Protein AF-A0A5K1AB20-F1 (afdb_monomer_lite)

Sequence (58 aa):
WHSAGTFDVKTKTGGPFGTIKNPVELGHAANAGLDIAVRLLEPIREQFPILSYADFVQ

InterPro domains:
  IPR002207 Class I peroxidase [PR00459] (11-21)
  IPR002207 Class I peroxidase [PR00459] (25-49)
  IPR002207 Class I peroxidase [PR00459] (50-58)
  IPR010255 Haem peroxidase superfamily [SSF48113] (1-58)
  IPR044831 Heme-binding peroxidase Ccp1-like [PTHR31356] (1-58)

Secondary structure (DSSP, 8-state):
-TTTTT-BTTTTB-SSSSGGGSHHHHTSGGGTTHHHHHHHHHHHHTT-TTS-HHHHT-

Foldseek 3Di:
DLQAVQADPVVRDGGLQLCCCPVVNCPPPVNPPVPVVCVVCVVVVVVPVVDGSSRSPD

Structure (mmCIF, N/CA/C/O backbone):
data_AF-A0A5K1AB20-F1
#
_entry.id   AF-A0A5K1AB20-F1
#
loop_
_atom_site.group_PDB
_atom_site.id
_atom_site.type_symbol
_atom_site.label_atom_id
_atom_site.label_alt_id
_atom_site.label_comp_id
_atom_site.label_asym_id
_atom_site.label_entity_id
_atom_site.label_seq_id
_atom_site.pdbx_PDB_ins_code
_atom_site.Cartn_x
_atom_site.Cartn_y
_atom_site.Cartn_z
_atom_site.occupancy
_atom_site.B_iso_or_equiv
_atom_site.auth_seq_id
_atom_site.auth_comp_id
_atom_site.auth_asym_id
_atom_site.auth_atom_id
_atom_site.pdbx_PDB_model_num
ATOM 1 N N . TRP A 1 1 ? 2.452 -7.705 0.274 1.00 95.31 1 TRP A N 1
ATOM 2 C CA . TRP A 1 1 ? 3.326 -7.871 -0.917 1.00 95.31 1 TRP A CA 1
ATOM 3 C C . TRP A 1 1 ? 3.096 -6.792 -1.973 1.00 95.31 1 TRP A C 1
ATOM 5 O O . TRP A 1 1 ? 3.967 -5.950 -2.121 1.00 95.31 1 TRP A O 1
ATOM 15 N N . HIS A 1 2 ? 1.947 -6.759 -2.666 1.00 97.06 2 HIS A N 1
ATOM 16 C CA . HIS A 1 2 ? 1.702 -5.849 -3.805 1.00 97.06 2 HIS A CA 1
ATOM 17 C C . HIS A 1 2 ? 1.929 -4.361 -3.492 1.00 97.06 2 HIS A C 1
ATOM 19 O O . HIS A 1 2 ? 2.586 -3.679 -4.266 1.00 97.06 2 HIS A O 1
ATOM 25 N N . SER A 1 3 ? 1.494 -3.901 -2.313 1.00 95.88 3 SER A N 1
ATOM 26 C CA . SER A 1 3 ? 1.752 -2.537 -1.818 1.00 95.88 3 SER A CA 1
ATOM 27 C C . SER A 1 3 ? 3.254 -2.209 -1.701 1.00 95.88 3 SER A C 1
ATOM 29 O O . SER A 1 3 ? 3.684 -1.119 -2.050 1.00 95.88 3 SER A O 1
ATOM 31 N N . ALA A 1 4 ? 4.085 -3.157 -1.253 1.00 97.75 4 ALA A N 1
ATOM 32 C CA . ALA A 1 4 ? 5.525 -2.939 -1.070 1.00 97.75 4 ALA A CA 1
ATOM 33 C C . ALA A 1 4 ? 6.347 -3.171 -2.349 1.00 97.75 4 ALA A C 1
ATOM 35 O O . ALA A 1 4 ? 7.396 -2.557 -2.533 1.00 97.75 4 ALA A O 1
ATOM 36 N N . GLY A 1 5 ? 5.879 -4.062 -3.228 1.00 97.62 5 GLY A N 1
ATOM 37 C CA . GLY A 1 5 ? 6.624 -4.548 -4.393 1.00 97.62 5 GLY A CA 1
ATOM 38 C C . GLY A 1 5 ? 6.869 -3.512 -5.492 1.00 97.62 5 GLY A C 1
ATOM 39 O O . GLY A 1 5 ? 7.594 -3.803 -6.436 1.00 97.62 5 GLY A O 1
ATOM 40 N N . THR A 1 6 ? 6.289 -2.316 -5.382 1.00 97.88 6 THR A N 1
ATOM 41 C CA . THR A 1 6 ? 6.508 -1.204 -6.317 1.00 97.88 6 THR A CA 1
ATOM 42 C C . THR A 1 6 ? 7.761 -0.382 -5.997 1.00 97.88 6 THR A C 1
ATOM 44 O O . THR A 1 6 ? 8.088 0.519 -6.764 1.00 97.88 6 THR A O 1
ATOM 47 N N . PHE A 1 7 ? 8.459 -0.657 -4.886 1.00 98.44 7 PHE A N 1
ATOM 48 C CA . PHE A 1 7 ? 9.630 0.120 -4.476 1.00 98.44 7 PHE A CA 1
ATOM 49 C C . PHE A 1 7 ? 10.824 -0.073 -5.422 1.00 98.44 7 PHE A C 1
ATOM 51 O O . PHE A 1 7 ? 11.327 -1.186 -5.584 1.00 98.44 7 PHE A O 1
ATOM 58 N N . ASP A 1 8 ? 11.337 1.028 -5.971 1.00 98.50 8 ASP A N 1
ATOM 59 C CA . ASP A 1 8 ? 12.605 1.065 -6.700 1.00 98.50 8 ASP A CA 1
ATOM 60 C C . ASP A 1 8 ? 13.697 1.764 -5.878 1.00 98.50 8 ASP A C 1
ATOM 62 O O . ASP A 1 8 ? 13.603 2.949 -5.555 1.00 98.50 8 ASP A O 1
ATOM 66 N N . VAL A 1 9 ? 14.788 1.047 -5.592 1.00 98.50 9 VAL A N 1
ATOM 67 C CA . VAL A 1 9 ? 15.893 1.538 -4.749 1.00 98.50 9 VAL A CA 1
ATOM 68 C C . VAL A 1 9 ? 16.664 2.702 -5.376 1.00 98.50 9 VAL A C 1
ATOM 70 O O . VAL A 1 9 ? 17.197 3.546 -4.652 1.00 98.50 9 VAL A O 1
ATOM 73 N N . LYS A 1 10 ? 16.738 2.768 -6.711 1.00 98.56 10 LYS A N 1
ATOM 74 C CA . LYS A 1 10 ? 17.527 3.792 -7.412 1.00 98.56 10 LYS A CA 1
ATOM 75 C C . LYS A 1 10 ? 16.831 5.144 -7.382 1.00 98.56 10 LYS A C 1
ATOM 77 O O . LYS A 1 10 ? 17.457 6.147 -7.052 1.00 98.56 10 LYS A O 1
ATOM 82 N N . THR A 1 11 ? 15.547 5.164 -7.722 1.00 98.56 11 THR A N 1
ATOM 83 C CA . THR A 1 11 ? 14.739 6.388 -7.755 1.00 98.56 11 THR A CA 1
ATOM 84 C C . THR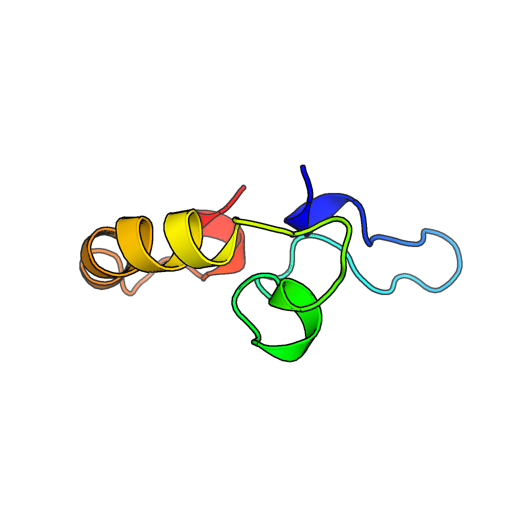 A 1 11 ? 14.089 6.703 -6.411 1.00 98.56 11 THR A C 1
ATOM 86 O O . THR A 1 11 ? 13.654 7.834 -6.211 1.00 98.56 11 THR A O 1
ATOM 89 N N . LYS A 1 12 ? 14.057 5.740 -5.477 1.00 98.25 12 LYS A N 1
ATOM 90 C CA . LYS A 1 12 ? 13.350 5.827 -4.188 1.00 98.25 12 LYS A CA 1
ATOM 91 C C . LYS A 1 12 ? 11.859 6.137 -4.373 1.00 98.25 12 LYS A C 1
ATOM 93 O O . LYS A 1 12 ? 11.285 6.911 -3.611 1.00 98.25 12 LYS A O 1
ATOM 98 N N . THR A 1 13 ? 11.251 5.555 -5.406 1.00 98.38 13 THR A N 1
ATOM 99 C CA . THR A 1 13 ? 9.827 5.718 -5.734 1.00 98.38 13 THR A CA 1
ATOM 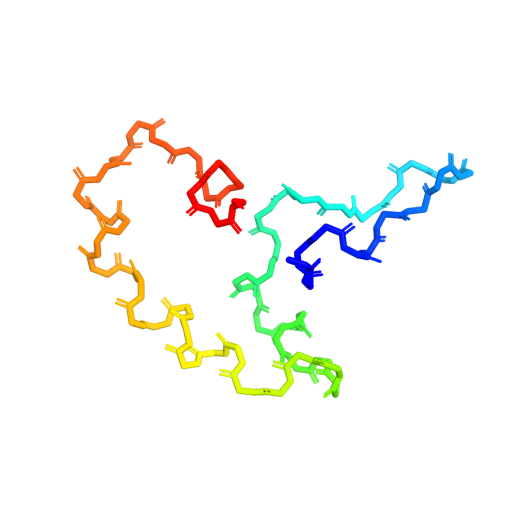100 C C . THR A 1 13 ? 9.056 4.417 -5.528 1.00 98.38 13 THR A C 1
ATOM 102 O O . THR A 1 13 ? 9.657 3.355 -5.364 1.00 98.38 13 THR A O 1
ATOM 105 N N . GLY A 1 14 ? 7.722 4.508 -5.504 1.00 97.69 14 GLY A N 1
ATOM 106 C CA . GLY A 1 14 ? 6.845 3.390 -5.150 1.00 97.69 14 GLY A CA 1
ATOM 107 C C . GLY A 1 14 ? 7.016 2.965 -3.691 1.00 97.69 14 GLY A C 1
ATOM 108 O O . GLY A 1 14 ? 7.498 3.741 -2.870 1.00 97.69 14 GLY A O 1
ATOM 109 N N . GLY A 1 15 ? 6.639 1.732 -3.370 1.00 98.00 15 GLY A N 1
ATOM 110 C CA . GLY A 1 15 ? 6.742 1.155 -2.035 1.00 98.00 15 GLY A CA 1
ATOM 111 C C . GLY A 1 15 ? 5.474 1.301 -1.190 1.00 98.00 15 GLY A C 1
ATOM 112 O O . GLY A 1 15 ? 4.451 1.801 -1.660 1.00 98.00 15 GLY A O 1
ATOM 113 N N . PRO A 1 16 ? 5.534 0.845 0.073 1.00 97.94 16 PRO A N 1
ATOM 114 C CA . PRO A 1 16 ? 4.364 0.558 0.898 1.00 97.94 16 PRO A CA 1
ATOM 115 C C . PRO A 1 16 ? 3.737 1.809 1.528 1.00 97.94 16 PRO A C 1
ATOM 117 O O . PRO A 1 16 ? 3.535 1.873 2.733 1.00 97.94 16 PRO A O 1
ATOM 120 N N . PHE A 1 17 ? 3.406 2.815 0.722 1.00 97.88 17 PHE A N 1
ATOM 121 C CA . PHE A 1 17 ? 2.933 4.125 1.185 1.00 97.88 17 PHE A CA 1
ATOM 122 C C . PHE A 1 17 ? 1.417 4.312 1.014 1.00 97.88 17 PHE A C 1
ATOM 124 O O . PHE A 1 17 ? 0.913 5.426 0.885 1.00 97.88 17 PHE A O 1
ATOM 131 N N . GLY A 1 18 ? 0.665 3.206 1.019 1.00 97.06 18 GLY A N 1
ATOM 132 C CA . GLY A 1 18 ? -0.802 3.212 1.032 1.00 97.06 18 GLY A CA 1
ATOM 133 C C . GLY A 1 18 ? -1.460 3.647 -0.284 1.00 97.06 18 GLY A C 1
ATOM 134 O O . GLY A 1 18 ? -2.633 4.038 -0.285 1.00 97.06 18 GLY A O 1
ATOM 135 N N . THR A 1 19 ? -0.729 3.602 -1.400 1.00 98.00 19 THR A N 1
ATOM 136 C CA . THR A 1 19 ? -1.232 3.940 -2.741 1.00 98.00 19 THR A CA 1
ATOM 137 C C . THR A 1 19 ? -2.068 2.821 -3.363 1.00 98.00 19 THR A C 1
ATOM 139 O O . THR A 1 19 ? -2.917 3.112 -4.199 1.00 98.00 19 THR A O 1
ATOM 142 N N . ILE A 1 20 ? -1.939 1.583 -2.867 1.00 97.75 20 ILE A N 1
ATOM 143 C CA . ILE A 1 20 ? -2.647 0.390 -3.362 1.00 97.75 20 ILE A CA 1
ATOM 144 C C . ILE A 1 20 ? -4.179 0.522 -3.391 1.00 97.75 20 ILE A C 1
ATOM 146 O O . ILE A 1 20 ? -4.826 -0.195 -4.135 1.00 97.75 20 ILE A O 1
ATOM 150 N N . LYS A 1 21 ? -4.780 1.445 -2.625 1.00 96.88 21 LYS A N 1
ATOM 151 C CA . LYS A 1 21 ? -6.230 1.733 -2.667 1.00 96.88 21 LYS A CA 1
ATOM 152 C C . LYS A 1 21 ? -6.672 2.562 -3.875 1.00 96.88 21 LYS A C 1
ATOM 154 O O . LYS A 1 21 ? -7.865 2.702 -4.130 1.00 96.88 21 LYS A O 1
ATOM 159 N N . ASN A 1 22 ? -5.728 3.197 -4.565 1.00 97.94 22 ASN A N 1
ATOM 160 C CA . ASN A 1 22 ? -6.027 4.122 -5.645 1.00 97.94 22 ASN A CA 1
ATOM 161 C C . ASN A 1 22 ? -6.516 3.327 -6.870 1.00 97.94 22 ASN A C 1
ATOM 163 O O . ASN A 1 22 ? -5.850 2.362 -7.253 1.00 97.94 22 ASN A O 1
ATOM 167 N N . PRO A 1 23 ? -7.604 3.745 -7.549 1.00 98.00 23 PRO A N 1
ATOM 168 C CA . PRO A 1 23 ? -8.166 2.990 -8.673 1.00 98.00 23 PRO A CA 1
ATOM 169 C C . PRO A 1 23 ? -7.168 2.699 -9.801 1.00 98.00 23 PRO A C 1
ATOM 171 O O . PRO A 1 23 ? -7.219 1.634 -10.405 1.00 98.00 23 PRO A O 1
ATOM 174 N N . VAL A 1 24 ? -6.235 3.623 -10.057 1.00 98.31 24 VAL A N 1
ATOM 175 C CA . VAL A 1 24 ? -5.182 3.450 -11.070 1.00 98.31 24 VAL A CA 1
ATOM 176 C C . VAL A 1 24 ? -4.267 2.274 -10.721 1.00 98.31 24 VAL A C 1
ATOM 178 O O . VAL A 1 24 ? -4.002 1.435 -11.574 1.00 98.31 24 VAL A O 1
ATOM 181 N N . GLU A 1 25 ? -3.821 2.183 -9.465 1.00 98.31 25 GLU A N 1
ATOM 182 C CA . GLU A 1 25 ? -2.922 1.113 -9.026 1.00 98.31 25 GLU A CA 1
ATOM 183 C C . GLU A 1 25 ? -3.656 -0.228 -8.903 1.00 98.31 25 GLU A C 1
ATOM 185 O O . GLU A 1 25 ? -3.108 -1.261 -9.287 1.00 98.31 25 GLU A O 1
ATOM 190 N N . LEU A 1 26 ? -4.913 -0.227 -8.448 1.00 98.25 26 LEU A N 1
ATOM 191 C CA . LEU A 1 26 ? -5.775 -1.418 -8.458 1.00 98.25 26 LEU A CA 1
ATOM 192 C C . LEU A 1 26 ? -6.036 -1.941 -9.876 1.00 98.25 26 LEU A C 1
ATOM 194 O O . LEU A 1 26 ? -6.181 -3.144 -10.069 1.00 98.25 26 LEU A O 1
ATOM 198 N N . GLY A 1 27 ? -6.065 -1.048 -10.868 1.00 98.19 27 GLY A N 1
ATOM 199 C CA . GLY A 1 27 ? -6.244 -1.393 -12.277 1.00 98.19 27 GLY A CA 1
ATOM 200 C C . GLY A 1 27 ? -5.031 -2.064 -12.930 1.00 98.19 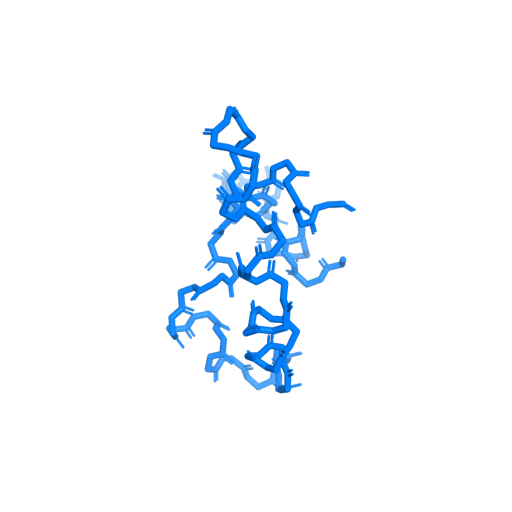27 GLY A C 1
ATOM 201 O O . GLY A 1 27 ? -5.145 -2.554 -14.054 1.00 98.19 27 GLY A O 1
ATOM 202 N N . HIS A 1 28 ? -3.869 -2.112 -12.270 1.00 98.44 28 HIS A N 1
ATOM 203 C CA . HIS A 1 28 ? -2.725 -2.867 -12.781 1.00 98.44 28 HIS A CA 1
ATOM 204 C C . HIS A 1 28 ? -3.052 -4.365 -12.822 1.00 98.44 28 HIS A C 1
ATOM 206 O O . HIS A 1 28 ? -3.520 -4.925 -11.837 1.00 98.44 28 HIS A O 1
ATOM 212 N N . ALA A 1 29 ? -2.730 -5.049 -13.925 1.00 98.44 29 ALA A N 1
ATOM 213 C CA . ALA A 1 29 ? -3.056 -6.471 -14.100 1.00 98.44 29 ALA A CA 1
ATOM 214 C C . ALA A 1 29 ? -2.503 -7.374 -12.977 1.00 98.44 29 ALA A C 1
ATOM 216 O O . ALA A 1 29 ? -3.150 -8.338 -12.581 1.00 98.44 29 ALA A O 1
ATOM 217 N N . ALA A 1 30 ? -1.335 -7.031 -12.421 1.00 98.06 30 ALA A N 1
ATOM 218 C CA . ALA A 1 30 ? -0.751 -7.742 -11.284 1.00 98.06 30 ALA A CA 1
ATOM 219 C C . ALA A 1 30 ? -1.581 -7.617 -9.992 1.00 98.06 30 ALA A C 1
ATOM 221 O O . ALA A 1 30 ? -1.438 -8.448 -9.107 1.00 98.06 30 ALA A O 1
ATOM 222 N N . ASN A 1 31 ? -2.445 -6.609 -9.876 1.00 98.31 31 ASN A N 1
ATOM 223 C CA . ASN A 1 31 ? -3.267 -6.323 -8.700 1.00 98.31 31 ASN A CA 1
ATOM 224 C C . ASN A 1 31 ? -4.722 -6.804 -8.854 1.00 98.31 31 ASN A C 1
ATOM 226 O O . ASN A 1 31 ? -5.578 -6.428 -8.052 1.00 98.31 31 ASN A O 1
ATOM 230 N N . ALA A 1 32 ? -5.016 -7.632 -9.863 1.00 98.19 32 ALA A N 1
ATOM 231 C CA . ALA A 1 32 ? -6.361 -8.138 -10.119 1.00 98.19 32 ALA A CA 1
ATOM 232 C C . ALA A 1 32 ? -6.979 -8.784 -8.863 1.00 98.19 32 ALA A C 1
ATOM 234 O O . ALA A 1 32 ? -6.408 -9.698 -8.267 1.00 98.19 32 ALA A O 1
ATOM 235 N N . GLY A 1 33 ? -8.159 -8.298 -8.469 1.00 97.94 33 GLY A N 1
ATOM 236 C CA . GLY A 1 33 ? -8.905 -8.770 -7.300 1.00 97.94 33 GLY A CA 1
ATOM 237 C C . GLY A 1 33 ? -8.541 -8.096 -5.973 1.00 97.94 33 GLY A C 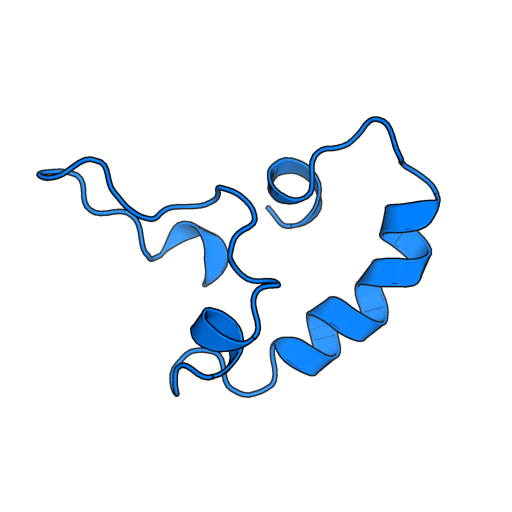1
ATOM 238 O O . GLY A 1 33 ? -9.221 -8.339 -4.975 1.00 97.94 33 GLY A O 1
ATOM 239 N N . LEU A 1 34 ? -7.518 -7.231 -5.916 1.00 98.06 34 LEU A N 1
ATOM 240 C CA . LEU A 1 34 ? -7.180 -6.506 -4.681 1.00 98.06 34 LEU A CA 1
ATOM 241 C C . LEU A 1 34 ? -8.205 -5.428 -4.309 1.00 98.06 34 LEU A C 1
ATOM 243 O O . LEU A 1 34 ? -8.283 -5.044 -3.143 1.00 98.06 34 LEU A O 1
ATOM 247 N N . ASP A 1 35 ? -9.043 -4.993 -5.248 1.00 98.06 35 ASP A N 1
ATOM 248 C CA . ASP A 1 35 ? -10.192 -4.126 -4.977 1.00 98.06 35 ASP A CA 1
ATOM 249 C C . ASP A 1 35 ? -11.173 -4.776 -3.986 1.00 98.06 35 ASP A C 1
ATOM 251 O O . ASP A 1 35 ? -11.738 -4.099 -3.122 1.00 98.06 35 ASP A O 1
ATOM 255 N N . ILE A 1 36 ? -11.317 -6.105 -4.045 1.00 98.44 36 ILE A N 1
ATOM 256 C CA . ILE A 1 36 ? -12.135 -6.875 -3.105 1.00 98.44 36 ILE A CA 1
ATOM 257 C C . ILE A 1 36 ? -11.544 -6.777 -1.698 1.00 98.44 36 ILE A C 1
ATOM 259 O O . ILE A 1 36 ? -12.280 -6.509 -0.749 1.00 98.44 36 ILE A O 1
ATOM 263 N N . ALA A 1 37 ? -10.227 -6.957 -1.559 1.00 97.69 37 ALA A N 1
ATOM 264 C CA . ALA A 1 37 ? -9.543 -6.870 -0.271 1.00 97.69 37 ALA A CA 1
ATOM 265 C C . ALA A 1 37 ? -9.649 -5.460 0.329 1.00 97.69 37 ALA A C 1
ATOM 267 O O . ALA A 1 37 ? -10.015 -5.327 1.495 1.00 97.69 37 ALA A O 1
ATOM 268 N N . VAL A 1 38 ? -9.419 -4.416 -0.475 1.00 97.31 38 VAL A N 1
ATOM 269 C CA . VAL A 1 38 ? -9.595 -3.012 -0.062 1.00 97.31 38 VAL A CA 1
ATOM 270 C C . VAL A 1 38 ? -11.013 -2.775 0.460 1.00 97.31 38 VAL A C 1
ATOM 272 O O . VAL A 1 38 ? -11.183 -2.270 1.567 1.00 97.31 38 VAL A O 1
ATOM 275 N N . ARG A 1 39 ? -12.039 -3.212 -0.281 1.00 98.06 39 ARG A N 1
ATOM 276 C CA . ARG A 1 39 ? -13.445 -3.047 0.121 1.00 98.06 39 ARG A CA 1
ATOM 277 C C . ARG A 1 39 ? -13.793 -3.792 1.411 1.00 98.06 39 ARG A C 1
ATOM 279 O O . ARG A 1 39 ? -14.569 -3.276 2.207 1.00 98.06 39 ARG A O 1
ATOM 286 N N . LEU A 1 40 ? -13.262 -4.998 1.610 1.00 98.38 40 LEU A N 1
ATOM 287 C CA . LEU A 1 40 ? -13.502 -5.783 2.828 1.00 98.38 40 LEU A CA 1
ATOM 288 C C . LEU A 1 40 ? -12.843 -5.155 4.062 1.00 98.38 40 LEU A C 1
ATOM 290 O O . LEU A 1 40 ? -13.366 -5.275 5.167 1.00 98.38 40 LEU A O 1
ATOM 294 N N . LEU A 1 41 ? -11.702 -4.499 3.869 1.00 97.38 41 LEU A N 1
ATOM 295 C CA . LEU A 1 41 ? -10.895 -3.920 4.934 1.00 97.38 41 LEU A CA 1
ATOM 296 C C . LEU A 1 41 ? -11.318 -2.497 5.327 1.00 97.38 41 LEU A C 1
ATOM 29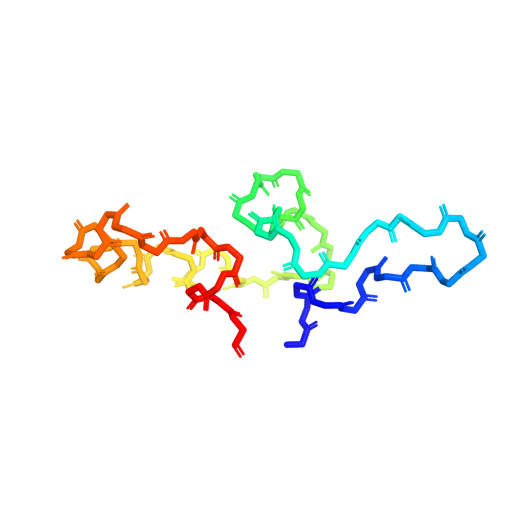8 O O . LEU A 1 41 ? -11.084 -2.099 6.469 1.00 97.38 41 LEU A O 1
ATOM 302 N N . GLU A 1 42 ? -11.963 -1.743 4.434 1.00 97.12 42 GLU A N 1
ATOM 303 C CA . GLU A 1 42 ? -12.336 -0.342 4.684 1.00 97.12 42 GLU A CA 1
ATOM 304 C C . GLU A 1 42 ? -13.185 -0.140 5.961 1.00 97.12 42 GLU A C 1
ATOM 306 O O . GLU A 1 42 ? -12.801 0.699 6.777 1.00 97.12 42 GLU A O 1
ATOM 311 N N . PRO A 1 43 ? -14.235 -0.942 6.249 1.00 97.94 43 PRO A N 1
ATOM 312 C CA . PRO A 1 43 ? -15.029 -0.771 7.474 1.00 97.94 43 PRO A CA 1
ATOM 313 C C . PRO A 1 43 ? -14.249 -1.058 8.765 1.00 97.94 43 PRO A C 1
ATOM 315 O O . PRO A 1 43 ? -14.616 -0.593 9.843 1.00 97.94 43 PRO A O 1
ATOM 318 N N . ILE A 1 44 ? -13.185 -1.863 8.681 1.00 98.12 44 ILE A N 1
ATOM 319 C CA . ILE A 1 44 ? -12.287 -2.116 9.813 1.00 98.12 44 ILE A CA 1
ATOM 320 C C . ILE A 1 44 ? -11.344 -0.925 9.967 1.00 98.12 44 ILE A C 1
ATOM 322 O O . ILE A 1 44 ? -11.163 -0.428 11.075 1.00 98.12 44 ILE A O 1
ATOM 326 N N . ARG A 1 45 ? -10.791 -0.415 8.862 1.00 96.88 45 ARG A N 1
ATOM 327 C CA . ARG A 1 45 ? -9.900 0.751 8.860 1.00 96.88 45 ARG A CA 1
ATOM 328 C C . ARG A 1 45 ? -10.562 1.991 9.459 1.00 96.88 45 ARG A C 1
ATOM 330 O O . ARG A 1 45 ? -9.919 2.719 10.210 1.00 96.88 45 ARG A O 1
ATOM 337 N N . GLU A 1 46 ? -11.838 2.222 9.158 1.00 97.38 46 GLU A N 1
ATOM 338 C CA . GLU A 1 46 ? -12.621 3.348 9.690 1.00 97.38 46 GLU A CA 1
ATOM 339 C C . GLU A 1 46 ? -12.683 3.370 11.227 1.00 97.38 46 GLU A C 1
ATOM 341 O O . GLU A 1 46 ? -12.809 4.441 11.820 1.00 97.38 46 GLU A O 1
ATOM 346 N N . GLN A 1 47 ? -12.516 2.218 11.886 1.00 98.44 47 GLN A N 1
ATOM 347 C CA . GLN A 1 47 ? -12.483 2.112 13.350 1.00 98.44 47 GLN A CA 1
ATOM 348 C C . GLN A 1 47 ? -11.150 2.589 13.954 1.00 98.44 47 GLN A C 1
ATOM 350 O O . GLN A 1 47 ? -11.078 2.836 15.157 1.00 98.44 47 GLN A O 1
ATOM 355 N N . PHE A 1 48 ? -10.103 2.761 13.138 1.00 97.94 48 PHE A N 1
ATOM 356 C CA . PHE A 1 48 ? -8.755 3.138 13.574 1.00 97.94 48 PHE A CA 1
ATOM 357 C C . PHE A 1 48 ? -8.249 4.397 12.846 1.00 97.94 48 PHE A C 1
ATOM 359 O O . PHE A 1 48 ? -7.253 4.336 12.123 1.00 97.94 48 PHE A O 1
ATOM 366 N N . PRO A 1 49 ? -8.871 5.574 13.054 1.00 96.12 49 PRO A N 1
ATOM 367 C CA . PRO A 1 49 ? -8.527 6.800 12.325 1.00 96.12 49 PRO A CA 1
ATOM 368 C C . PRO A 1 49 ? -7.105 7.320 12.596 1.00 96.12 49 PRO A C 1
ATOM 370 O O . PRO A 1 49 ? -6.609 8.150 11.840 1.00 96.12 49 PRO A O 1
ATOM 373 N N . ILE A 1 50 ? -6.448 6.847 13.662 1.00 98.00 50 ILE A N 1
ATOM 374 C CA . ILE A 1 50 ? -5.052 7.179 13.977 1.00 98.00 50 ILE A CA 1
ATOM 375 C C . ILE A 1 50 ? -4.049 6.462 13.062 1.00 98.00 50 ILE A C 1
ATOM 377 O O . ILE A 1 50 ? -2.932 6.945 12.889 1.00 98.00 50 ILE A O 1
ATOM 381 N N . LEU A 1 51 ? -4.425 5.317 12.483 1.00 98.06 51 LEU A N 1
ATOM 382 C CA . LEU A 1 51 ? -3.543 4.548 11.613 1.00 98.06 51 LEU A CA 1
ATOM 383 C C . LEU A 1 51 ? -3.550 5.139 10.206 1.00 98.06 51 LEU A C 1
ATOM 385 O O . LEU A 1 51 ? -4.605 5.409 9.621 1.00 98.06 51 LEU A O 1
ATOM 389 N N . SER A 1 52 ? -2.358 5.299 9.631 1.00 97.44 52 SER A N 1
ATOM 390 C CA . SER A 1 52 ? -2.260 5.610 8.213 1.00 97.44 52 SER A CA 1
ATOM 391 C C . SER A 1 52 ? -2.734 4.412 7.388 1.00 97.44 52 SER A C 1
ATOM 393 O O . SER A 1 52 ? -2.691 3.262 7.826 1.00 97.44 52 SER A O 1
ATOM 395 N N . TYR A 1 53 ? -3.164 4.663 6.150 1.00 96.44 53 TYR A N 1
ATOM 396 C CA . TYR A 1 53 ? -3.510 3.561 5.252 1.00 96.44 53 TYR A CA 1
ATOM 397 C C . TYR A 1 53 ? -2.301 2.653 4.982 1.00 96.44 53 TYR A C 1
ATOM 399 O O . TYR A 1 53 ? -2.467 1.455 4.808 1.00 96.44 53 TYR A O 1
ATOM 407 N N . ALA A 1 54 ? -1.093 3.228 4.949 1.00 97.44 54 ALA A N 1
ATOM 408 C CA . ALA A 1 54 ? 0.150 2.494 4.744 1.00 97.44 54 ALA A CA 1
ATOM 409 C C . ALA A 1 54 ? 0.402 1.483 5.870 1.00 97.44 54 ALA A C 1
ATOM 411 O O . ALA A 1 54 ? 0.639 0.313 5.582 1.00 97.44 54 ALA A O 1
ATOM 412 N N . ASP A 1 55 ? 0.267 1.923 7.125 1.00 97.69 55 ASP A N 1
ATOM 413 C CA . ASP A 1 55 ? 0.454 1.066 8.302 1.00 97.69 55 ASP A CA 1
ATOM 414 C C . ASP A 1 55 ? -0.613 -0.028 8.387 1.00 97.69 55 ASP A C 1
ATOM 416 O O . ASP A 1 55 ? -0.341 -1.132 8.838 1.00 97.69 55 ASP A O 1
ATOM 420 N N . PHE A 1 56 ? -1.836 0.268 7.944 1.00 96.75 56 PHE A N 1
ATOM 421 C CA . PHE A 1 56 ? -2.957 -0.662 8.043 1.00 96.75 56 PHE A CA 1
ATOM 422 C C . PHE A 1 56 ? -2.870 -1.854 7.068 1.00 96.75 56 PHE A C 1
ATOM 424 O O . PHE A 1 56 ? -3.476 -2.892 7.321 1.00 96.75 56 PHE A O 1
ATOM 431 N N . VAL A 1 57 ? -2.156 -1.716 5.943 1.00 92.94 57 VAL A N 1
ATOM 432 C CA . VAL A 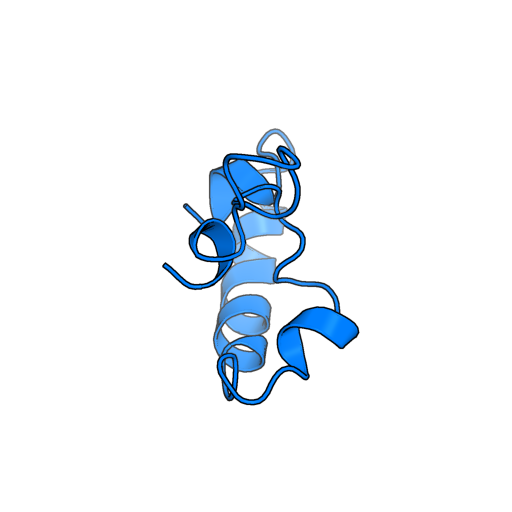1 57 ? -2.120 -2.726 4.860 1.00 92.94 57 VAL A CA 1
ATOM 433 C C . VAL A 1 57 ? -0.759 -3.410 4.673 1.00 92.94 57 VAL A C 1
ATOM 435 O O . VAL A 1 57 ? -0.561 -4.089 3.657 1.00 92.94 57 VAL A O 1
ATOM 438 N N . GLN A 1 58 ? 0.178 -3.209 5.604 1.00 91.94 58 GLN A N 1
ATOM 439 C CA . GLN A 1 58 ? 1.424 -3.982 5.691 1.00 91.94 58 GLN A CA 1
ATOM 440 C C . GLN A 1 58 ? 1.286 -5.162 6.639 1.00 91.94 58 GLN A C 1
ATOM 442 O O . GLN A 1 58 ? 1.761 -6.250 6.239 1.00 91.94 58 GLN A O 1
#

Radius of gyration: 11.82 Å; chains: 1; bounding box: 33×16×28 Å

Organism: NCBI:txid210225

pLDDT: mean 97.59, std 1.19, range [91.94, 98.56]